Protein AF-A0AA88XBA5-F1 (afdb_monomer)

Radius of gyration: 15.46 Å; Cα contacts (8 Å, |Δi|>4): 285; chains: 1; bounding box: 49×32×37 Å

pLDDT: mean 73.64, std 15.59, range [38.94, 93.06]

Nearest PDB structures (foldseek):
  6w78-assembly1_A  TM=7.443E-01  e=1.279E-07  Daucus carota
  8ikw-assembly1_A  TM=7.277E-01  e=4.909E-05  Phaseolus vulgaris
  4j0m-assembly2_B  TM=6.505E-01  e=1.743E-03  Arabidopsis thaliana
  4z61-assembly1_A  TM=6.090E-01  e=1.502E-02  Daucus carota
  3rgx-assembly1_A  TM=5.801E-01  e=2.501E-02  Arabidopsis thaliana

Secondary structure (DSSP, 8-state):
---SEEE--SS--EEE-GGG-STT----EEE--SSEEE--GGG-S---TT--EEE-------S---TTSS------S-S----HHHHSS----SEE--SS--EEEPPPSTTGGGS-GGGGTT-TEEESTTPPTT-----------

Mean predicted aligned error: 9.46 Å

Sequence (145 aa):
MNFSTIDLSRNKLVGDISFIFGKNKSTKSTDYSRNMFEFDFSKVKEFPASLVSLDLNHNEHSGELDKEGMKKEKCDGCGLRGTEEEISRPLGEVLNMSYNRLYGKIPTGGNLQSFDVYSYLHNKCLHGAPLRRGLYVIPTSGWGE

Foldseek 3Di:
DADQEEEPEQDADEEEPLVQFDQPYQYAEYAPYNYQYDYEVVSHQDGHPNHQADHHAANADPDDDDPPPPPPPPQVQLAEEDDPVLVVPPCPPSAANENYQYADEHHDDDCPQVDDSRSRYHHRHYDDHPRDGPDYPDDPPDPDD

Solvent-accessible surface area (backbone atoms only — not comparable to full-atom values): 8401 Å² total; per-residue (Å²): 129,82,44,63,63,49,80,58,51,72,44,86,50,68,51,75,53,39,81,74,51,25,68,90,37,56,40,22,32,36,34,49,21,38,22,36,46,41,57,51,46,89,76,38,81,42,68,24,86,52,48,58,35,40,33,42,27,42,17,50,66,93,61,86,78,66,94,76,72,76,72,87,70,80,64,83,58,48,19,34,49,69,57,78,70,71,66,68,47,85,71,85,52,48,53,31,48,19,39,25,78,36,43,49,60,52,59,84,65,90,64,61,58,76,49,64,60,69,33,46,23,44,11,52,36,28,34,47,62,58,50,53,82,86,53,66,62,73,80,90,70,79,93,75,131

InterPro domains:
  IPR032675 Leucine-rich repeat domain superfamily [G3DSA:3.80.10.10] (1-134)
  IPR051848 Polygalacturonase-Inhibiting Protein [PTHR48059] (2-131)

Organism: NCBI:txid1293975

Structure (mmCIF, N/CA/C/O backbone):
data_AF-A0AA88XBA5-F1
#
_entry.id   AF-A0AA88XBA5-F1
#
loop_
_atom_site.group_PDB
_atom_site.id
_atom_site.type_symbol
_atom_site.label_atom_id
_atom_site.label_alt_id
_atom_site.label_comp_id
_atom_site.label_asym_id
_atom_site.label_entity_id
_atom_site.label_seq_id
_atom_site.pdbx_PDB_ins_code
_atom_site.Cartn_x
_atom_site.Cartn_y
_atom_site.Cartn_z
_atom_site.occupancy
_atom_site.B_iso_or_equiv
_atom_site.auth_seq_id
_atom_site.auth_comp_id
_atom_site.auth_asym_id
_atom_site.auth_atom_id
_atom_site.pdbx_PDB_model_num
ATOM 1 N N . MET A 1 1 ? -14.745 -9.122 11.246 1.00 46.34 1 MET A N 1
ATOM 2 C CA . MET A 1 1 ? -13.639 -10.100 11.304 1.00 46.34 1 MET A CA 1
ATOM 3 C C . MET A 1 1 ? -12.505 -9.463 12.090 1.00 46.34 1 MET A C 1
ATOM 5 O O . MET A 1 1 ? -12.210 -8.306 11.822 1.00 46.34 1 MET A O 1
ATOM 9 N N . ASN A 1 2 ? -11.968 -10.156 13.097 1.00 54.31 2 ASN A N 1
ATOM 10 C CA . ASN A 1 2 ? -10.935 -9.657 14.013 1.00 54.31 2 ASN A CA 1
ATOM 11 C C . ASN A 1 2 ? -9.774 -10.661 14.004 1.00 54.31 2 ASN A C 1
ATOM 13 O O . ASN A 1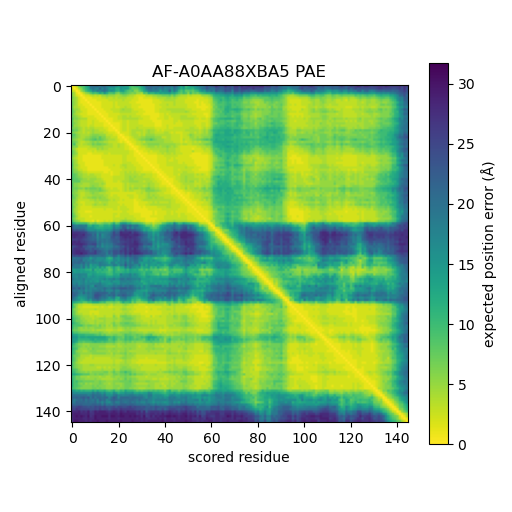 2 ? -9.772 -11.610 14.781 1.00 54.31 2 ASN A O 1
ATOM 17 N N . PHE A 1 3 ? -8.850 -10.498 13.060 1.00 60.00 3 PHE A N 1
ATOM 18 C CA . PHE A 1 3 ? -7.646 -11.318 12.946 1.00 60.00 3 PHE A CA 1
ATOM 19 C C . PHE A 1 3 ? -6.437 -10.418 13.192 1.00 60.00 3 PHE A C 1
ATOM 21 O O . PHE A 1 3 ? -6.378 -9.311 12.658 1.00 60.00 3 PHE A O 1
ATOM 28 N N . SER A 1 4 ? -5.474 -10.867 13.998 1.00 75.44 4 SER A N 1
ATOM 29 C CA . SER A 1 4 ? -4.218 -10.130 14.179 1.00 75.44 4 SER A CA 1
ATOM 30 C C . SER A 1 4 ? -3.381 -10.154 12.903 1.00 75.44 4 SER A C 1
ATOM 32 O O . SER A 1 4 ? -2.839 -9.122 12.518 1.00 75.44 4 SER A O 1
ATOM 34 N N . THR A 1 5 ? -3.346 -11.306 12.233 1.00 82.94 5 THR A N 1
ATOM 35 C CA . THR A 1 5 ? -2.620 -11.519 10.983 1.00 82.94 5 THR A CA 1
ATOM 36 C C . THR A 1 5 ? -3.500 -12.284 10.004 1.00 82.94 5 THR A C 1
ATOM 38 O O . THR A 1 5 ? -4.153 -13.248 10.403 1.00 82.94 5 THR A O 1
ATOM 41 N N . ILE A 1 6 ? -3.527 -11.857 8.745 1.00 87.94 6 ILE A N 1
ATOM 42 C CA . ILE A 1 6 ? -4.188 -12.558 7.640 1.00 87.94 6 ILE A CA 1
ATOM 43 C C . ILE A 1 6 ? -3.160 -12.726 6.525 1.00 87.94 6 ILE A C 1
ATOM 45 O O . ILE A 1 6 ? -2.547 -11.747 6.124 1.00 87.94 6 ILE A O 1
ATOM 49 N N . ASP A 1 7 ? -2.994 -13.939 6.016 1.00 91.06 7 ASP A N 1
ATOM 50 C CA . ASP A 1 7 ? -2.203 -14.204 4.815 1.00 91.06 7 ASP A CA 1
ATOM 51 C C . ASP A 1 7 ? -3.088 -14.967 3.830 1.00 91.06 7 ASP A C 1
ATOM 53 O O . ASP A 1 7 ? -3.543 -16.077 4.111 1.00 91.06 7 ASP A O 1
ATOM 57 N N . LEU A 1 8 ? -3.398 -14.316 2.713 1.00 93.06 8 LEU A N 1
ATOM 58 C CA . LEU A 1 8 ?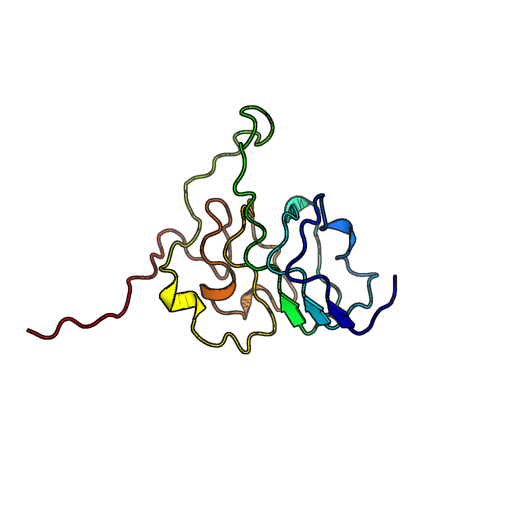 -4.099 -14.886 1.566 1.00 93.06 8 LEU A CA 1
ATOM 59 C C . LEU A 1 8 ? -3.245 -14.768 0.299 1.00 93.06 8 LEU A C 1
ATOM 61 O O . LEU A 1 8 ? -3.782 -14.863 -0.809 1.00 93.06 8 LEU A O 1
ATOM 65 N N . SER A 1 9 ? -1.942 -14.533 0.438 1.00 93.00 9 SER A N 1
ATOM 66 C CA . SER A 1 9 ? -1.043 -14.256 -0.676 1.00 93.00 9 SER A CA 1
ATOM 67 C C . SER A 1 9 ? -1.001 -15.395 -1.699 1.00 93.00 9 SER A C 1
ATOM 69 O O . SER A 1 9 ? -1.253 -16.558 -1.378 1.00 93.00 9 SER A O 1
ATOM 71 N N . ARG A 1 10 ? -0.665 -15.073 -2.956 1.00 92.38 10 ARG A N 1
ATOM 72 C CA . ARG A 1 10 ? -0.398 -16.062 -4.026 1.00 92.38 10 ARG A CA 1
ATOM 73 C C . ARG A 1 10 ? -1.580 -16.984 -4.329 1.00 92.38 10 ARG A C 1
ATOM 75 O O . ARG A 1 10 ? -1.402 -18.173 -4.597 1.00 92.38 10 ARG A O 1
ATOM 82 N N . ASN A 1 11 ? -2.783 -16.429 -4.321 1.00 92.81 11 ASN A N 1
ATOM 83 C CA . ASN A 1 11 ? -3.989 -17.135 -4.729 1.00 92.81 11 ASN A CA 1
ATOM 84 C C . ASN A 1 11 ? -4.563 -16.527 -6.021 1.00 92.81 11 ASN A C 1
ATOM 86 O O . ASN A 1 11 ? -3.938 -15.719 -6.702 1.00 92.81 11 ASN A O 1
ATOM 90 N N . LYS A 1 12 ? -5.757 -16.978 -6.409 1.00 91.44 12 LYS A N 1
ATOM 91 C CA . LYS A 1 12 ? -6.519 -16.456 -7.555 1.00 91.44 12 LYS A CA 1
ATOM 92 C C . LYS A 1 12 ? -7.799 -15.757 -7.094 1.00 91.44 12 LYS A C 1
ATOM 94 O O . LYS A 1 12 ? -8.827 -15.846 -7.761 1.00 91.44 12 LYS A O 1
ATOM 99 N N . LEU A 1 13 ? -7.769 -15.153 -5.906 1.00 91.00 13 LEU A N 1
ATOM 100 C CA . LEU A 1 13 ? -8.944 -14.516 -5.322 1.00 91.00 13 LEU A CA 1
ATOM 101 C C . LEU A 1 13 ? -9.261 -13.220 -6.072 1.00 91.00 13 LEU A C 1
ATOM 103 O O . LEU A 1 13 ? -8.356 -12.492 -6.472 1.00 91.00 13 LEU A O 1
ATOM 107 N N . VAL A 1 14 ? -10.553 -12.964 -6.265 1.00 89.44 14 VAL A N 1
ATOM 108 C CA . VAL A 1 14 ? -11.095 -11.811 -6.996 1.00 89.44 14 VAL A CA 1
ATOM 109 C C . VAL A 1 14 ? -12.066 -11.031 -6.116 1.00 89.44 14 VAL A C 1
ATOM 111 O O . VAL A 1 14 ? -12.548 -11.540 -5.101 1.00 89.44 14 VAL A O 1
ATOM 114 N N . GLY A 1 15 ? -12.405 -9.822 -6.557 1.00 86.50 15 GLY A N 1
ATOM 115 C CA . GLY A 1 15 ? -13.411 -8.969 -5.934 1.00 86.50 15 GLY A CA 1
ATOM 116 C C . GLY A 1 15 ? -12.814 -7.783 -5.185 1.00 86.50 15 GLY A C 1
ATOM 117 O O . GLY A 1 15 ? -11.607 -7.697 -4.963 1.00 86.50 15 GLY A O 1
ATOM 118 N N . ASP A 1 16 ? -13.692 -6.854 -4.817 1.00 85.00 16 ASP A N 1
ATOM 119 C CA . ASP A 1 16 ? -13.343 -5.639 -4.085 1.00 85.00 16 ASP A CA 1
ATOM 120 C C . ASP A 1 16 ? -13.009 -5.963 -2.626 1.00 85.00 16 ASP A C 1
ATOM 122 O O . ASP A 1 16 ? -13.850 -6.485 -1.890 1.00 85.00 16 ASP A O 1
ATOM 126 N N . ILE A 1 17 ? -11.796 -5.622 -2.191 1.00 86.25 17 ILE A N 1
ATOM 127 C CA . ILE A 1 17 ? -11.353 -5.810 -0.806 1.00 86.25 17 ILE A CA 1
ATOM 128 C C . ILE A 1 17 ? -11.415 -4.531 0.030 1.00 86.25 17 ILE A C 1
ATOM 130 O O . ILE A 1 17 ? -11.136 -4.583 1.224 1.00 86.25 17 ILE A O 1
ATOM 134 N N . SER A 1 18 ? -11.840 -3.387 -0.512 1.00 84.50 18 SER A N 1
ATOM 135 C CA . SER A 1 18 ? -11.891 -2.117 0.230 1.00 84.50 18 SER A CA 1
ATOM 136 C C . SER A 1 18 ? -12.711 -2.201 1.528 1.00 84.50 18 SER A C 1
ATOM 138 O O . SER A 1 18 ? -12.403 -1.514 2.502 1.00 84.50 18 SER A O 1
ATOM 140 N N . PHE A 1 19 ? -13.714 -3.088 1.593 1.00 83.38 19 PHE A N 1
ATOM 141 C CA . PHE A 1 19 ? -14.581 -3.282 2.767 1.00 83.38 19 PHE A CA 1
ATOM 142 C C . PHE A 1 19 ? -13.867 -3.842 4.011 1.00 83.38 19 PHE A C 1
ATOM 144 O O . PHE A 1 19 ? -14.428 -3.800 5.118 1.00 83.38 19 PHE A O 1
ATOM 151 N N . ILE A 1 20 ? -12.668 -4.416 3.856 1.00 79.06 20 ILE A N 1
ATOM 152 C CA . ILE A 1 20 ? -11.889 -4.949 4.982 1.00 79.06 20 ILE A CA 1
ATOM 153 C C . ILE A 1 20 ? -11.164 -3.840 5.747 1.00 79.06 20 ILE A C 1
ATOM 155 O O . ILE A 1 20 ? -10.781 -4.058 6.896 1.00 79.06 20 ILE A O 1
ATOM 159 N N . PHE A 1 21 ? -11.041 -2.655 5.146 1.00 79.12 21 PHE A N 1
ATOM 160 C CA . PHE A 1 21 ? -10.464 -1.462 5.753 1.00 79.12 21 PHE A CA 1
ATOM 161 C C . PHE A 1 21 ? -11.560 -0.560 6.334 1.00 79.12 21 PHE A C 1
ATOM 163 O O . PHE A 1 21 ? -12.752 -0.718 6.060 1.00 79.12 21 PHE A O 1
ATOM 170 N N . GLY A 1 22 ? -11.164 0.352 7.218 1.00 79.50 22 GLY A N 1
ATOM 171 C CA . GLY A 1 22 ? -12.072 1.260 7.913 1.00 79.50 22 GLY A CA 1
ATOM 172 C C . GLY A 1 22 ? -11.749 1.402 9.396 1.00 79.50 22 GLY A C 1
ATOM 173 O O . GLY A 1 22 ? -11.214 0.491 10.028 1.00 79.50 22 GLY A O 1
ATOM 174 N N . LYS A 1 23 ? -12.155 2.535 9.972 1.00 80.38 23 LYS A N 1
ATOM 175 C CA . LYS A 1 23 ? -11.897 2.911 11.371 1.00 80.38 23 LYS A CA 1
ATOM 176 C C . LYS A 1 23 ? -12.288 1.848 12.407 1.00 80.38 23 LYS A C 1
ATOM 178 O O . LYS A 1 23 ? -11.603 1.688 13.408 1.00 80.38 23 LYS A O 1
ATOM 183 N N . ASN A 1 24 ? -13.374 1.109 12.166 1.00 82.94 24 ASN A N 1
ATOM 184 C CA . ASN A 1 24 ? -13.919 0.127 13.116 1.00 82.94 24 ASN A CA 1
ATOM 185 C C . ASN A 1 24 ? -13.328 -1.286 12.957 1.00 82.94 24 ASN A C 1
ATOM 187 O O . ASN A 1 24 ? -13.872 -2.250 13.497 1.00 82.94 24 ASN A O 1
ATOM 191 N N . LYS A 1 25 ? -12.269 -1.444 12.163 1.00 83.69 25 LYS A N 1
ATOM 192 C CA . LYS A 1 25 ? -11.583 -2.727 11.979 1.00 83.69 25 LYS A CA 1
ATOM 193 C C . LYS A 1 25 ? -10.397 -2.806 12.942 1.00 83.69 25 LYS A C 1
ATOM 195 O O . LYS A 1 25 ? -9.908 -1.787 13.415 1.00 83.69 25 LYS A O 1
ATOM 200 N N . SER A 1 26 ? -9.943 -4.020 13.235 1.00 80.81 26 SER A N 1
ATOM 201 C CA . SER A 1 26 ? -8.890 -4.290 14.229 1.00 80.81 26 SER A CA 1
ATOM 202 C C . SER A 1 26 ? -7.704 -5.077 13.667 1.00 80.81 26 SER A C 1
ATOM 204 O O . SER A 1 26 ? -6.857 -5.558 14.421 1.00 80.81 26 SER A O 1
ATOM 206 N N . THR A 1 27 ? -7.650 -5.240 12.347 1.00 79.44 27 THR A N 1
ATOM 207 C CA . THR A 1 27 ? -6.591 -5.992 11.678 1.00 79.44 27 THR A CA 1
ATOM 208 C C . THR A 1 27 ? -5.237 -5.317 11.882 1.00 79.44 27 THR A C 1
ATOM 210 O O . THR A 1 27 ? -5.164 -4.085 11.862 1.00 79.44 27 THR A O 1
ATOM 213 N N . LYS A 1 28 ? -4.177 -6.109 12.102 1.00 84.31 28 LYS A N 1
ATOM 214 C CA . LYS A 1 28 ? -2.820 -5.583 12.321 1.00 84.31 28 LYS A CA 1
ATOM 215 C C . LYS A 1 28 ? -1.869 -5.868 11.173 1.00 84.31 28 LYS A C 1
ATOM 217 O O . LYS A 1 28 ? -1.161 -4.962 10.775 1.00 84.31 28 LYS A O 1
ATOM 222 N N . SER A 1 29 ? -1.818 -7.096 10.676 1.00 86.69 29 SER A N 1
ATOM 223 C CA . SER A 1 29 ? -0.921 -7.476 9.585 1.00 86.69 29 SER A CA 1
ATOM 224 C C . SER A 1 29 ? -1.700 -8.223 8.518 1.00 86.69 29 SER A C 1
ATOM 226 O O . SER A 1 29 ? -2.431 -9.157 8.846 1.00 86.69 29 SER A O 1
ATOM 228 N N . THR A 1 30 ? -1.589 -7.822 7.260 1.00 88.31 30 THR A N 1
ATOM 229 C CA . THR A 1 30 ? -2.281 -8.516 6.175 1.00 88.31 30 THR A CA 1
ATOM 230 C C . THR A 1 30 ? -1.431 -8.636 4.934 1.00 88.31 30 THR A C 1
ATOM 232 O O . THR A 1 30 ? -0.945 -7.622 4.443 1.00 88.31 30 THR A O 1
ATOM 235 N N . ASP A 1 31 ? -1.357 -9.842 4.389 1.00 91.00 31 ASP A N 1
ATOM 236 C CA . ASP A 1 31 ? -0.783 -10.112 3.080 1.00 91.00 31 ASP A CA 1
ATOM 237 C C . ASP A 1 31 ? -1.887 -10.598 2.129 1.00 91.00 31 ASP A C 1
ATOM 239 O O . ASP A 1 31 ? -2.449 -11.684 2.285 1.00 91.00 31 ASP A O 1
ATOM 243 N N . TYR A 1 32 ? -2.232 -9.753 1.161 1.00 92.19 32 TYR A N 1
ATOM 244 C CA . TYR A 1 32 ? -3.136 -10.057 0.052 1.00 92.19 32 TYR A CA 1
ATOM 245 C C . TYR A 1 32 ? -2.398 -10.015 -1.290 1.00 92.19 32 TYR A C 1
ATOM 247 O O . TYR A 1 32 ? -3.029 -9.893 -2.343 1.00 92.19 32 TYR A O 1
ATOM 255 N N . SER A 1 33 ? -1.068 -10.080 -1.270 1.00 91.62 33 SER A N 1
ATOM 256 C CA . SER A 1 33 ? -0.246 -9.966 -2.466 1.00 91.62 33 SER A CA 1
ATOM 257 C C . SER A 1 33 ? -0.522 -11.083 -3.472 1.00 91.62 33 SER A C 1
ATOM 259 O O . SER A 1 33 ? -0.971 -12.180 -3.122 1.00 91.62 33 SER A O 1
ATOM 261 N N . ARG A 1 34 ? -0.219 -10.834 -4.749 1.00 90.69 34 ARG A N 1
ATOM 262 C CA . ARG A 1 34 ? -0.239 -11.853 -5.814 1.00 90.69 34 ARG A CA 1
ATOM 263 C C . ARG A 1 34 ? -1.591 -12.565 -5.920 1.00 90.69 34 ARG A C 1
ATOM 265 O O . ARG A 1 34 ? -1.650 -13.793 -5.934 1.00 90.69 34 ARG A O 1
ATOM 272 N N . ASN A 1 35 ? -2.660 -11.780 -5.954 1.00 91.06 35 ASN A N 1
ATOM 273 C CA . ASN A 1 35 ? -4.035 -12.214 -6.193 1.00 91.06 35 ASN A CA 1
ATOM 274 C C . ASN A 1 35 ? -4.605 -11.452 -7.405 1.00 91.06 35 ASN A C 1
ATOM 276 O O . ASN A 1 35 ? -3.859 -11.017 -8.279 1.00 91.06 35 ASN A O 1
ATOM 280 N N . MET A 1 36 ? -5.927 -11.334 -7.507 1.00 89.19 36 MET A N 1
ATOM 281 C CA . MET A 1 36 ? -6.630 -10.549 -8.525 1.00 89.19 36 MET A CA 1
ATOM 282 C C . MET A 1 36 ? -7.662 -9.619 -7.868 1.00 89.19 36 MET A C 1
ATOM 284 O O . MET A 1 36 ? -8.758 -9.416 -8.396 1.00 89.19 36 MET A O 1
ATOM 288 N N . PHE A 1 37 ? -7.347 -9.113 -6.674 1.00 88.12 37 PHE A N 1
ATOM 289 C CA . PHE A 1 37 ? -8.241 -8.232 -5.936 1.00 88.12 37 PHE A CA 1
ATOM 290 C C . PHE A 1 37 ? -8.352 -6.848 -6.572 1.00 88.12 37 PHE A C 1
ATOM 292 O O . PHE A 1 37 ? -7.383 -6.275 -7.069 1.00 88.12 37 PHE A O 1
ATOM 299 N N . GLU A 1 38 ? -9.546 -6.278 -6.478 1.00 83.56 38 GLU A N 1
ATOM 300 C CA . GLU A 1 38 ? -9.787 -4.876 -6.785 1.00 83.56 38 GLU A CA 1
ATOM 301 C C . GLU A 1 38 ? -9.736 -4.053 -5.500 1.00 83.56 38 GLU A C 1
ATOM 303 O O . GLU A 1 38 ? -10.129 -4.511 -4.424 1.00 83.56 38 GLU A O 1
ATOM 308 N N . PHE A 1 39 ? -9.268 -2.812 -5.610 1.00 80.06 39 PHE A N 1
ATOM 309 C CA . PHE A 1 39 ? -9.232 -1.899 -4.479 1.00 80.06 39 PHE A CA 1
ATOM 310 C C . PHE A 1 39 ? -9.525 -0.474 -4.943 1.00 80.06 39 PHE A C 1
ATOM 312 O O . PHE A 1 39 ? -8.841 0.083 -5.804 1.00 80.06 39 PHE A O 1
ATOM 319 N N . ASP A 1 40 ? -10.528 0.130 -4.315 1.00 76.88 40 ASP A N 1
ATOM 320 C CA . ASP A 1 40 ? -11.001 1.477 -4.604 1.00 76.88 40 ASP A CA 1
ATOM 321 C C . ASP A 1 40 ? -10.780 2.397 -3.391 1.00 76.88 40 ASP A C 1
ATOM 323 O O . ASP A 1 40 ? -11.480 2.318 -2.374 1.00 76.88 40 ASP A O 1
ATOM 327 N N . PHE A 1 41 ? -9.812 3.315 -3.499 1.00 75.62 41 PHE A N 1
ATOM 328 C CA . PHE A 1 41 ? -9.525 4.292 -2.442 1.00 75.62 41 PHE A CA 1
ATOM 329 C C . PHE A 1 41 ? -10.699 5.221 -2.143 1.00 75.62 41 PHE A C 1
ATOM 33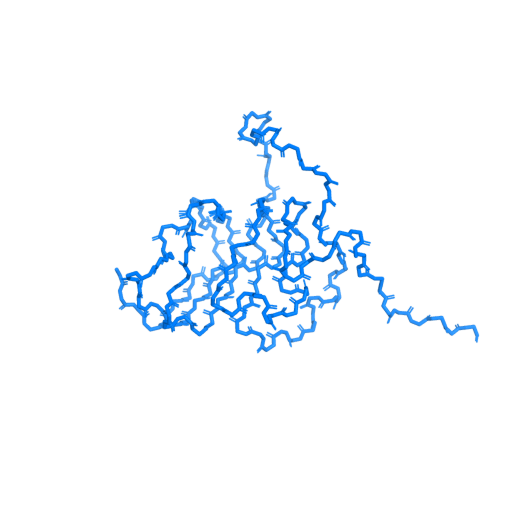1 O O . PHE A 1 41 ? -10.810 5.699 -1.016 1.00 75.62 41 PHE A O 1
ATOM 338 N N . SER A 1 42 ? -11.601 5.462 -3.100 1.00 75.50 42 SER A N 1
ATOM 339 C CA . SER A 1 42 ? -12.761 6.330 -2.867 1.00 75.50 42 SER A CA 1
ATOM 340 C C . SER A 1 42 ? -13.716 5.755 -1.813 1.00 75.50 42 SER A C 1
ATOM 342 O O . SER A 1 42 ? -14.416 6.505 -1.127 1.00 75.50 42 SER A O 1
ATOM 344 N N . LYS A 1 43 ? -13.697 4.428 -1.622 1.00 78.44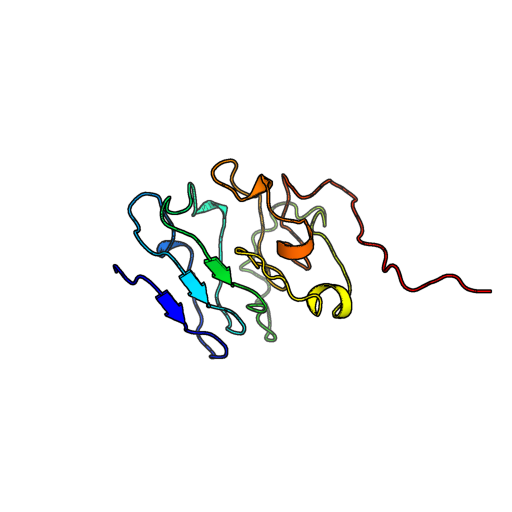 43 LYS A N 1
ATOM 345 C CA . LYS A 1 43 ? -14.488 3.716 -0.611 1.00 78.44 43 LYS A CA 1
ATOM 346 C C . LYS A 1 43 ? -13.806 3.668 0.759 1.00 78.44 43 LYS A C 1
ATOM 348 O O . LYS A 1 43 ? -14.476 3.409 1.760 1.00 78.44 43 LYS A O 1
ATOM 353 N N . VAL A 1 44 ? -12.501 3.941 0.834 1.00 78.81 44 VAL A N 1
ATOM 354 C CA . VAL A 1 44 ? -11.708 3.865 2.069 1.00 78.81 44 VAL A CA 1
ATOM 355 C C . VAL A 1 44 ? -11.412 5.270 2.586 1.00 78.81 44 VAL A C 1
ATOM 357 O O . VAL A 1 44 ? -10.475 5.936 2.159 1.00 78.81 44 VAL A O 1
ATOM 360 N N . LYS A 1 45 ? -12.215 5.724 3.553 1.00 77.56 45 LYS A N 1
ATOM 361 C CA . LYS A 1 45 ? -12.022 7.042 4.185 1.00 77.56 45 LYS A CA 1
ATOM 362 C C . LYS A 1 45 ? -10.827 7.080 5.138 1.00 77.56 45 LYS A C 1
ATOM 364 O O . LYS A 1 45 ? -10.188 8.116 5.269 1.00 77.56 45 LYS A O 1
ATOM 369 N N . GLU A 1 46 ? -10.571 5.973 5.830 1.00 78.88 46 GLU A N 1
ATOM 370 C CA . GLU A 1 46 ? -9.551 5.870 6.873 1.00 78.88 46 GLU A CA 1
ATOM 371 C C . GLU A 1 46 ? -9.117 4.408 7.031 1.00 78.88 46 GLU A C 1
ATOM 373 O O . GLU A 1 46 ? -9.947 3.496 6.939 1.00 78.88 46 GLU A O 1
ATOM 378 N N . PHE A 1 47 ? -7.830 4.185 7.294 1.00 80.69 47 PHE A N 1
ATOM 379 C CA . PHE A 1 47 ? -7.300 2.865 7.628 1.00 80.69 47 PHE A CA 1
ATOM 380 C C . PHE A 1 47 ? -7.474 2.553 9.125 1.00 80.69 47 PHE A C 1
ATOM 382 O O . PHE A 1 47 ? -7.591 3.467 9.941 1.00 80.69 47 PHE A O 1
ATOM 389 N N . PRO A 1 48 ? -7.508 1.268 9.516 1.00 80.00 48 PRO A N 1
ATOM 390 C CA . PRO A 1 48 ? -7.623 0.888 10.920 1.00 80.00 48 PRO A CA 1
A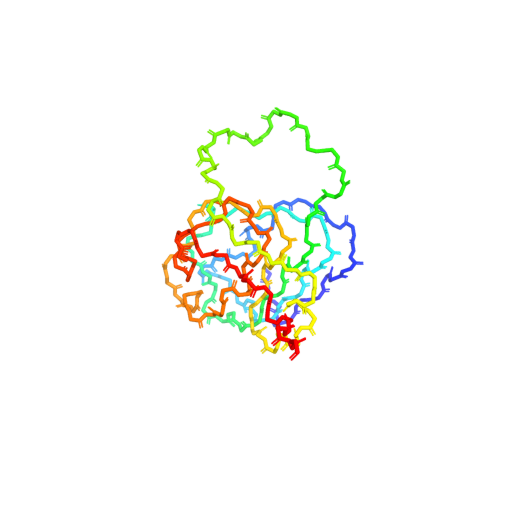TOM 391 C C . PRO A 1 48 ? -6.410 1.386 11.715 1.00 80.00 48 PRO A C 1
ATOM 393 O O . PRO A 1 48 ? -5.278 1.155 11.302 1.00 80.00 48 PRO A O 1
ATOM 396 N N . ALA A 1 49 ? -6.617 2.002 12.882 1.00 79.62 49 ALA A N 1
ATOM 397 C CA . ALA A 1 49 ? -5.511 2.500 13.715 1.00 79.62 49 ALA A CA 1
ATOM 398 C C . ALA A 1 49 ? -4.574 1.383 14.218 1.00 79.62 49 ALA A C 1
ATOM 400 O O . ALA A 1 49 ? -3.430 1.636 14.581 1.00 79.62 49 ALA A O 1
ATOM 401 N N . SER A 1 50 ? -5.065 0.143 14.251 1.00 79.12 50 SER A N 1
ATOM 402 C CA . SER A 1 50 ? -4.289 -1.045 14.604 1.00 79.12 50 SER A CA 1
ATOM 403 C C . SER A 1 50 ? -3.433 -1.587 13.462 1.00 79.12 50 SER A C 1
ATOM 405 O O . SER A 1 50 ? -2.650 -2.503 13.713 1.00 79.12 50 SER A O 1
ATOM 407 N N . LEU A 1 51 ? -3.629 -1.103 12.228 1.00 80.25 51 LEU A N 1
ATOM 408 C CA . LEU A 1 51 ? -2.946 -1.622 11.054 1.00 80.25 51 LEU A CA 1
ATOM 409 C C . LEU A 1 51 ? -1.464 -1.282 11.163 1.00 80.25 51 LEU A C 1
ATOM 411 O O . LEU A 1 51 ? -1.053 -0.126 11.091 1.00 80.25 51 LEU A O 1
ATOM 415 N N . VAL A 1 52 ? -0.690 -2.334 11.381 1.00 82.56 52 VAL A N 1
ATOM 416 C CA . VAL A 1 52 ? 0.749 -2.344 11.238 1.00 82.56 52 VAL A CA 1
ATOM 417 C C . VAL A 1 52 ? 0.988 -2.641 9.769 1.00 82.56 52 VAL A C 1
ATOM 419 O O . VAL A 1 52 ? 1.009 -1.700 8.999 1.00 82.56 52 VAL A O 1
ATOM 422 N N . SER A 1 53 ? 1.063 -3.901 9.345 1.00 86.00 53 SER A N 1
ATOM 423 C CA . SER A 1 53 ? 1.498 -4.256 7.994 1.00 86.00 53 SER A CA 1
ATOM 424 C C . SER A 1 53 ? 0.353 -4.479 6.992 1.00 86.00 53 SER A C 1
ATOM 426 O O . SER A 1 53 ? -0.669 -5.076 7.334 1.00 86.00 53 SER A O 1
ATOM 428 N N . LEU A 1 54 ? 0.534 -4.031 5.748 1.00 87.50 54 LEU A N 1
ATOM 429 C CA . LEU A 1 54 ? -0.352 -4.280 4.613 1.00 87.50 54 LEU A CA 1
ATOM 430 C C . LEU A 1 54 ? 0.458 -4.518 3.332 1.00 87.50 54 LEU A C 1
ATOM 432 O O . LEU A 1 54 ? 1.053 -3.582 2.801 1.00 87.50 54 LEU A O 1
ATOM 436 N N . ASP A 1 55 ? 0.404 -5.735 2.797 1.00 89.81 55 ASP A N 1
ATOM 437 C CA . ASP A 1 55 ? 0.888 -6.059 1.455 1.00 89.81 55 ASP A CA 1
ATOM 438 C C . ASP A 1 55 ? -0.299 -6.331 0.515 1.00 89.81 55 ASP A C 1
ATOM 440 O O . ASP A 1 55 ? -1.124 -7.215 0.747 1.00 89.81 55 ASP A O 1
ATOM 444 N N . LEU A 1 56 ? -0.409 -5.522 -0.533 1.00 90.06 56 LEU A N 1
ATOM 445 C CA . LEU A 1 56 ? -1.374 -5.609 -1.627 1.00 90.06 56 LEU A CA 1
ATOM 446 C C . LEU A 1 56 ? -0.677 -5.792 -2.976 1.00 90.06 56 LEU A C 1
ATOM 448 O O . LEU A 1 56 ? -1.334 -5.640 -4.006 1.00 90.06 56 LEU A O 1
ATOM 452 N N . ASN A 1 57 ? 0.633 -6.042 -3.022 1.00 89.56 57 ASN A N 1
ATOM 453 C CA . ASN A 1 57 ? 1.358 -5.983 -4.285 1.00 89.56 57 ASN A CA 1
ATOM 454 C C . ASN A 1 57 ? 0.865 -7.019 -5.307 1.00 89.56 57 ASN A C 1
ATOM 456 O O . ASN A 1 57 ? 0.336 -8.072 -4.947 1.00 89.56 57 ASN A O 1
ATOM 460 N N . HIS A 1 58 ? 1.041 -6.726 -6.595 1.00 89.25 58 HIS A N 1
ATOM 461 C CA . HIS A 1 58 ? 0.719 -7.654 -7.683 1.00 89.25 58 HIS A CA 1
ATOM 462 C C . HIS A 1 58 ? -0.722 -8.209 -7.632 1.00 89.25 58 HIS A C 1
ATOM 464 O O . HIS A 1 58 ? -0.918 -9.414 -7.779 1.00 89.25 58 HIS A O 1
ATOM 470 N N . ASN A 1 59 ? -1.736 -7.355 -7.451 1.00 87.62 59 ASN A N 1
ATOM 471 C CA . ASN A 1 59 ? -3.134 -7.720 -7.732 1.00 87.62 59 ASN A CA 1
ATOM 472 C C . ASN A 1 59 ? -3.597 -7.287 -9.133 1.00 87.62 59 ASN A C 1
ATOM 474 O O . ASN A 1 59 ? -4.791 -7.255 -9.434 1.00 87.62 59 ASN A O 1
ATOM 478 N N . GLU A 1 60 ? -2.664 -6.954 -10.028 1.00 75.69 60 GLU A N 1
ATOM 479 C CA . GLU A 1 60 ? -2.995 -6.644 -11.413 1.00 75.69 60 GLU A CA 1
ATOM 480 C C . GLU A 1 60 ? -3.579 -7.865 -12.154 1.00 75.69 60 GLU A C 1
ATOM 482 O O . GLU A 1 60 ? -2.915 -8.880 -12.358 1.00 75.69 60 GLU A O 1
ATOM 487 N N . HIS A 1 61 ? -4.827 -7.737 -12.618 1.00 64.44 61 HIS A N 1
ATOM 488 C CA . HIS A 1 61 ? -5.482 -8.729 -13.471 1.00 64.44 61 HIS A CA 1
ATOM 489 C 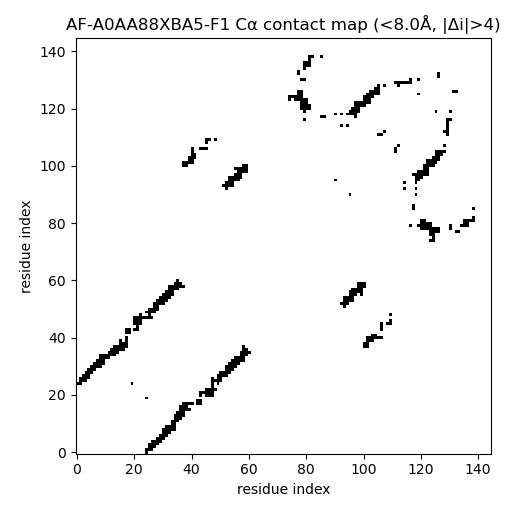C . HIS A 1 61 ? -4.745 -8.821 -14.823 1.00 64.44 61 HIS A C 1
ATOM 491 O O . HIS A 1 61 ? -4.784 -7.883 -15.627 1.00 64.44 61 HIS A O 1
ATOM 497 N N . SER A 1 62 ? -4.083 -9.947 -15.097 1.00 44.41 62 SER A N 1
ATOM 498 C CA . SER A 1 62 ? -3.419 -10.224 -16.383 1.00 44.41 62 SER A CA 1
ATOM 499 C C . SER A 1 62 ? -4.386 -10.645 -17.506 1.00 44.41 62 SER A C 1
ATOM 501 O O . SER A 1 62 ? -3.947 -10.979 -18.603 1.00 44.41 62 SER A O 1
ATOM 503 N N . GLY A 1 63 ? -5.698 -10.591 -17.260 1.00 39.78 63 GLY A N 1
ATOM 504 C CA . GLY A 1 63 ? -6.765 -10.843 -18.233 1.00 39.78 63 GLY A CA 1
ATOM 505 C C . GLY A 1 63 ? -7.554 -9.575 -18.570 1.00 39.78 63 GLY A C 1
ATOM 506 O O . GLY A 1 63 ? -7.559 -8.618 -17.798 1.00 39.78 63 GLY A O 1
ATOM 507 N N . GLU A 1 64 ? -8.170 -9.571 -19.748 1.00 40.00 64 GLU A N 1
ATOM 508 C CA . GLU A 1 64 ? -8.951 -8.497 -20.372 1.00 40.00 64 GLU A CA 1
ATOM 509 C C . GLU A 1 64 ? -9.677 -7.563 -19.389 1.00 40.00 64 GLU A C 1
ATOM 511 O O . GLU A 1 64 ? -10.619 -7.950 -18.706 1.00 40.00 64 GLU A O 1
ATOM 516 N N . LEU A 1 65 ? -9.272 -6.288 -19.362 1.00 47.06 65 LEU A N 1
ATOM 517 C CA . LEU A 1 65 ? -10.164 -5.241 -18.874 1.00 47.06 65 LEU A CA 1
ATOM 518 C C . LEU A 1 65 ? -11.221 -5.003 -19.939 1.00 47.06 65 LEU A C 1
ATOM 520 O O . LEU A 1 65 ? -10.963 -4.353 -20.958 1.00 47.06 65 LEU A O 1
ATOM 524 N N . ASP A 1 66 ? -12.407 -5.522 -19.658 1.00 41.28 66 ASP A N 1
ATOM 525 C CA . ASP A 1 66 ? -13.645 -5.133 -20.301 1.00 41.28 66 ASP A CA 1
ATOM 526 C C . ASP A 1 66 ? -13.721 -3.608 -20.429 1.00 41.28 66 ASP A C 1
ATOM 528 O O . ASP A 1 66 ? -13.544 -2.832 -19.483 1.00 41.28 66 ASP A O 1
ATOM 532 N N . LYS A 1 67 ? -13.970 -3.188 -21.665 1.00 44.94 67 LYS A N 1
ATOM 533 C CA . LYS A 1 67 ? -13.857 -1.827 -22.195 1.00 44.94 67 LYS A CA 1
ATOM 534 C C . LYS A 1 67 ? -14.868 -0.825 -21.617 1.00 44.94 67 LYS A C 1
ATOM 536 O O . LYS A 1 67 ? -14.974 0.283 -22.137 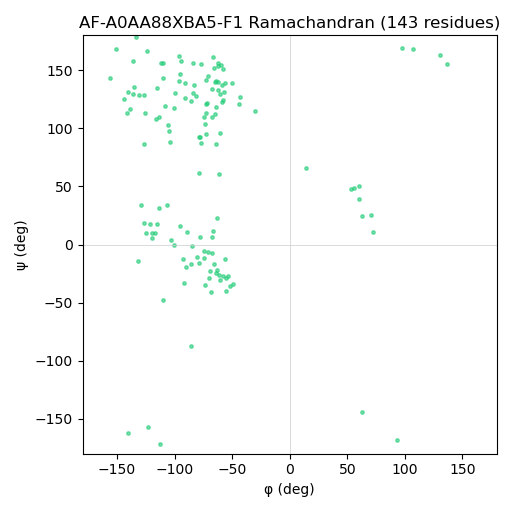1.00 44.94 67 LYS A O 1
ATOM 541 N N . GLU A 1 68 ? -15.594 -1.162 -20.554 1.00 42.75 68 GLU A N 1
ATOM 542 C CA . GLU A 1 68 ? -16.777 -0.406 -20.118 1.00 42.75 68 GLU A CA 1
ATOM 543 C C . GLU A 1 68 ? -16.819 -0.060 -18.618 1.00 42.75 68 GLU A C 1
ATOM 545 O O . GLU A 1 68 ? -17.574 0.831 -18.230 1.00 42.75 68 GLU A O 1
ATOM 550 N N . GLY A 1 69 ? -15.981 -0.675 -17.770 1.00 45.19 69 GLY A N 1
ATOM 551 C CA . GLY A 1 69 ? -16.072 -0.523 -16.306 1.00 45.19 69 GLY A CA 1
ATOM 552 C C . GLY A 1 69 ? -15.232 0.600 -15.685 1.00 45.19 69 GLY A C 1
ATOM 553 O O . GLY A 1 69 ? -15.662 1.231 -14.718 1.00 45.19 69 GLY A O 1
ATOM 554 N N . MET A 1 70 ? -14.055 0.912 -16.244 1.00 47.25 70 MET A N 1
ATOM 555 C CA . MET A 1 70 ? -13.291 2.085 -15.808 1.00 47.25 70 MET A CA 1
ATOM 556 C C . MET A 1 70 ? -13.945 3.324 -16.410 1.00 47.25 70 MET A C 1
ATOM 558 O O . MET A 1 70 ? -13.581 3.776 -17.499 1.00 47.25 70 MET A O 1
ATOM 562 N N . LYS A 1 71 ? -14.935 3.881 -15.701 1.00 46.22 71 LYS A N 1
ATOM 563 C CA . LYS A 1 71 ? -15.401 5.246 -15.958 1.00 46.22 71 LYS A CA 1
ATOM 564 C C . LYS A 1 71 ? -14.155 6.108 -16.132 1.00 46.22 71 LYS A C 1
ATOM 566 O O . LYS A 1 71 ? -13.299 6.131 -15.252 1.00 46.22 71 LYS A O 1
ATOM 571 N N . LYS A 1 72 ? -14.039 6.740 -17.305 1.00 44.66 72 LYS A N 1
ATOM 572 C CA . LYS A 1 72 ? -12.965 7.657 -17.716 1.00 44.66 72 LYS A CA 1
ATOM 573 C C . LYS A 1 72 ? -12.916 8.888 -16.802 1.00 44.66 72 LYS A C 1
ATOM 575 O O . LYS A 1 72 ? -13.078 10.017 -17.258 1.00 44.66 72 LYS A O 1
ATOM 580 N N . GLU A 1 73 ? -12.694 8.711 -15.511 1.00 52.12 73 GLU A N 1
ATOM 581 C CA . GLU A 1 73 ? -12.232 9.790 -14.663 1.00 52.12 73 GLU A CA 1
ATOM 582 C C . GLU A 1 73 ? -10.778 10.027 -15.033 1.00 52.12 73 GLU A C 1
ATOM 584 O O . GLU A 1 73 ? -9.889 9.282 -14.639 1.00 52.12 73 GLU A O 1
ATOM 589 N N . LYS A 1 74 ? -10.591 11.003 -15.927 1.00 58.59 74 LYS A N 1
ATOM 590 C CA . LYS A 1 74 ? -9.393 11.815 -16.159 1.00 58.59 74 LYS A CA 1
ATOM 591 C C . LYS A 1 74 ? -8.109 11.270 -15.506 1.00 58.59 74 LYS A C 1
ATOM 593 O O . LYS A 1 74 ? -7.538 11.871 -14.599 1.00 58.59 74 LYS A O 1
ATOM 598 N N . CYS A 1 75 ? -7.654 10.109 -15.973 1.00 60.16 75 CYS A N 1
ATOM 599 C CA . CYS A 1 75 ? -6.378 9.555 -15.565 1.00 60.16 75 CYS A CA 1
ATOM 600 C C . CYS A 1 75 ? -5.303 10.302 -16.348 1.00 60.16 75 CYS A C 1
ATOM 602 O O . CYS A 1 75 ? -4.959 9.921 -17.463 1.00 60.16 75 CYS A O 1
ATOM 604 N N . ASP A 1 76 ? -4.780 11.376 -15.760 1.00 61.94 76 ASP A N 1
ATOM 605 C CA . ASP A 1 76 ? -3.710 12.193 -16.347 1.00 61.94 76 ASP A CA 1
ATOM 606 C C . ASP A 1 76 ? -2.358 11.434 -16.431 1.00 61.94 76 ASP A C 1
ATOM 608 O O . ASP A 1 76 ? -1.332 12.026 -16.751 1.00 61.94 76 ASP A O 1
ATOM 612 N N . GLY A 1 77 ? -2.320 10.130 -16.115 1.00 61.66 77 GLY A N 1
ATOM 613 C CA . GLY A 1 77 ? -1.092 9.330 -16.088 1.00 61.66 77 GLY A CA 1
ATOM 614 C C . GLY A 1 77 ? -0.150 9.685 -14.934 1.00 61.66 77 GLY A C 1
ATOM 615 O O . GLY A 1 77 ? 1.049 9.467 -15.047 1.00 61.66 77 GLY A O 1
ATOM 616 N N . CYS A 1 78 ? -0.682 10.238 -13.839 1.00 62.91 78 CYS A N 1
ATOM 617 C CA . CYS A 1 78 ? 0.084 10.712 -12.678 1.00 62.91 78 CYS A CA 1
ATOM 618 C C . CYS A 1 78 ? 0.709 9.604 -11.813 1.00 62.91 78 CYS A C 1
ATOM 620 O O . CYS A 1 78 ? 1.429 9.928 -10.869 1.00 62.91 78 CYS A O 1
ATOM 622 N N . GLY A 1 79 ? 0.405 8.335 -12.090 1.00 66.38 79 GLY A N 1
ATOM 623 C CA . GLY A 1 79 ? 0.966 7.204 -11.368 1.00 66.38 79 GLY A CA 1
ATOM 624 C C . GLY A 1 79 ? 2.470 7.072 -11.564 1.00 66.38 79 GLY A C 1
ATOM 625 O O . GLY A 1 79 ? 2.967 7.216 -12.683 1.00 66.38 79 GLY A O 1
ATOM 626 N N . LEU A 1 80 ? 3.187 6.740 -10.491 1.00 71.88 80 LEU A N 1
ATOM 627 C CA . LEU A 1 80 ? 4.613 6.445 -10.581 1.00 71.88 80 LEU A CA 1
ATOM 628 C C . LEU A 1 80 ? 4.833 5.152 -11.360 1.00 71.88 80 LEU A C 1
ATOM 630 O O . LEU A 1 80 ? 4.170 4.141 -11.120 1.00 71.88 80 LEU A O 1
ATOM 634 N N . ARG A 1 81 ? 5.784 5.193 -12.286 1.00 71.31 81 ARG A N 1
ATOM 635 C CA . ARG A 1 81 ? 6.315 4.020 -12.980 1.00 71.31 81 ARG A CA 1
ATOM 636 C C . ARG A 1 81 ? 7.740 3.803 -12.498 1.00 71.31 81 ARG A C 1
ATOM 638 O O . ARG A 1 81 ? 8.449 4.788 -12.302 1.00 71.31 81 ARG A O 1
ATOM 645 N N . GLY A 1 82 ? 8.129 2.548 -12.352 1.00 66.25 82 GLY A N 1
ATOM 646 C CA . GLY A 1 82 ? 9.505 2.158 -12.083 1.00 66.25 82 GLY A CA 1
ATOM 647 C C . GLY A 1 82 ? 9.864 0.902 -12.862 1.00 66.25 82 GLY A C 1
ATOM 648 O O . GLY A 1 82 ? 9.201 0.568 -13.850 1.00 66.25 82 GLY A O 1
ATOM 649 N N . THR A 1 83 ? 10.934 0.232 -12.459 1.00 63.38 83 THR A N 1
ATOM 650 C CA . THR A 1 83 ? 11.342 -1.062 -13.024 1.00 63.38 83 THR A CA 1
ATOM 651 C C . THR A 1 83 ? 11.137 -2.172 -11.997 1.00 63.38 83 THR A C 1
ATOM 653 O O . THR A 1 83 ? 11.174 -1.908 -10.801 1.00 63.38 83 THR A O 1
ATOM 656 N N . GLU A 1 84 ? 10.985 -3.425 -12.448 1.00 58.53 84 GLU A N 1
ATOM 657 C CA . GLU A 1 84 ? 10.861 -4.614 -11.573 1.00 58.53 84 GLU A CA 1
ATOM 658 C C . GLU A 1 84 ? 1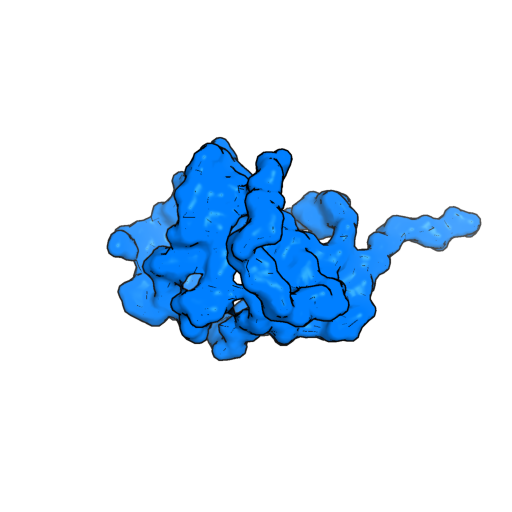2.011 -4.749 -10.546 1.00 58.53 84 GLU A C 1
ATOM 660 O O . GLU A 1 84 ? 11.842 -5.315 -9.462 1.00 58.53 84 GLU A O 1
ATOM 665 N N . GLU A 1 85 ? 13.192 -4.205 -10.856 1.00 59.66 85 GLU A N 1
ATOM 666 C CA . GLU A 1 85 ? 14.356 -4.215 -9.960 1.00 59.66 85 GLU A CA 1
ATOM 667 C C . GLU A 1 85 ? 14.178 -3.299 -8.740 1.00 59.66 85 GLU A C 1
ATOM 669 O O . GLU A 1 85 ? 14.687 -3.609 -7.662 1.00 59.66 85 GLU A O 1
ATOM 674 N N . GLU A 1 86 ? 13.398 -2.221 -8.851 1.00 60.06 86 GLU A N 1
ATOM 675 C CA . GLU A 1 86 ? 13.131 -1.298 -7.737 1.00 60.06 86 GLU A CA 1
ATOM 676 C C . GLU A 1 86 ? 12.253 -1.939 -6.644 1.00 60.06 86 GLU A C 1
ATOM 678 O O . GLU A 1 86 ? 12.342 -1.559 -5.477 1.00 60.06 86 GLU A O 1
ATOM 683 N N . ILE A 1 87 ? 11.481 -2.975 -6.996 1.00 52.78 87 ILE A N 1
ATOM 684 C CA . ILE A 1 87 ? 10.590 -3.753 -6.102 1.00 52.78 87 ILE A CA 1
ATOM 685 C C . ILE A 1 87 ? 11.299 -4.944 -5.483 1.00 52.78 87 ILE A C 1
ATOM 687 O O . ILE A 1 87 ? 10.863 -5.466 -4.461 1.00 52.78 87 ILE A O 1
ATOM 691 N N . SER A 1 88 ? 12.418 -5.363 -6.078 1.00 47.66 88 SER A N 1
ATOM 692 C CA . SER A 1 88 ? 13.288 -6.384 -5.494 1.00 47.66 88 SER A CA 1
ATOM 693 C C . SER A 1 88 ? 14.108 -5.840 -4.322 1.00 47.66 88 SER A C 1
ATOM 695 O O . SER A 1 88 ? 14.769 -6.613 -3.624 1.00 47.66 88 SER A O 1
ATOM 697 N N . ARG A 1 89 ? 14.044 -4.527 -4.044 1.00 54.19 89 ARG A N 1
ATOM 698 C CA . ARG A 1 89 ? 14.469 -4.017 -2.740 1.00 54.19 89 ARG A CA 1
ATOM 699 C C . ARG A 1 89 ? 13.574 -4.675 -1.694 1.00 54.19 89 ARG A C 1
ATOM 701 O O . ARG A 1 89 ? 12.357 -4.617 -1.848 1.00 54.19 89 ARG A O 1
ATOM 708 N N . PRO A 1 90 ? 14.129 -5.281 -0.630 1.00 47.66 90 PRO A N 1
ATOM 709 C CA . PRO A 1 90 ? 13.318 -5.692 0.496 1.00 47.66 90 PRO A CA 1
ATOM 710 C C . PRO A 1 90 ? 12.680 -4.427 1.060 1.00 47.66 90 PRO A C 1
ATOM 712 O O . PRO A 1 90 ? 13.285 -3.690 1.839 1.00 47.66 90 PRO A O 1
ATOM 715 N N . LEU A 1 91 ? 11.452 -4.164 0.629 1.00 52.41 91 LEU A N 1
ATOM 716 C CA . LEU A 1 91 ? 10.523 -3.330 1.342 1.00 52.41 91 LEU A CA 1
ATOM 717 C C . LEU A 1 91 ? 10.291 -4.107 2.637 1.00 52.41 91 LEU A C 1
ATOM 719 O O . LEU A 1 91 ? 9.331 -4.852 2.773 1.00 52.41 91 LEU A O 1
ATOM 723 N N . GLY A 1 92 ? 11.153 -3.899 3.634 1.00 51.06 92 GLY A N 1
ATOM 724 C CA . GLY A 1 92 ? 10.780 -4.073 5.041 1.00 51.06 92 GLY A CA 1
ATOM 725 C C . GLY A 1 92 ? 9.682 -3.079 5.439 1.00 51.06 92 GLY A C 1
ATOM 726 O O . GLY A 1 92 ? 9.567 -2.706 6.604 1.00 51.06 92 GLY A O 1
ATOM 727 N N . GLU A 1 93 ? 8.927 -2.586 4.456 1.00 59.41 93 GLU A N 1
ATOM 728 C CA . GLU A 1 93 ? 7.886 -1.624 4.618 1.00 59.41 93 GLU A CA 1
ATOM 729 C C . GLU A 1 93 ? 6.646 -2.351 5.071 1.00 59.41 93 GLU A C 1
ATOM 731 O O . GLU A 1 93 ? 6.132 -3.304 4.496 1.00 59.41 93 GLU A O 1
ATOM 736 N N . VAL A 1 94 ? 6.156 -1.789 6.147 1.00 77.12 94 VAL A N 1
ATOM 737 C CA . VAL A 1 94 ? 4.867 -2.018 6.741 1.00 77.12 94 VAL A CA 1
ATOM 738 C C . VAL A 1 94 ? 3.732 -1.756 5.716 1.00 77.12 94 VAL A C 1
ATOM 740 O O . VAL A 1 94 ? 2.612 -2.182 5.942 1.00 77.12 94 VAL A O 1
ATOM 743 N N . LEU A 1 95 ? 3.985 -1.144 4.552 1.00 85.81 95 LEU A N 1
ATOM 744 C CA . LEU A 1 95 ? 3.005 -0.972 3.478 1.00 85.81 95 LEU A CA 1
ATOM 745 C C . LEU A 1 95 ? 3.621 -1.280 2.107 1.00 85.81 95 LEU A C 1
ATOM 747 O O . LEU A 1 95 ? 4.630 -0.687 1.754 1.00 85.81 95 LEU A O 1
ATOM 751 N N . ASN A 1 96 ? 2.976 -2.121 1.298 1.00 88.50 96 ASN A N 1
ATOM 752 C CA . ASN A 1 96 ? 3.303 -2.299 -0.117 1.00 88.50 96 ASN A CA 1
ATOM 753 C C . ASN A 1 96 ? 2.015 -2.413 -0.936 1.00 88.50 96 ASN A C 1
ATOM 755 O O . ASN A 1 96 ? 1.232 -3.335 -0.761 1.00 88.50 96 ASN A O 1
ATOM 759 N N . MET A 1 97 ? 1.776 -1.468 -1.838 1.00 88.19 97 MET A N 1
ATOM 760 C CA . MET A 1 97 ? 0.610 -1.444 -2.728 1.00 88.19 97 MET A CA 1
ATOM 761 C C . MET A 1 97 ? 1.016 -1.312 -4.196 1.00 88.19 97 MET A C 1
ATOM 763 O O . MET A 1 97 ? 0.207 -0.925 -5.046 1.00 88.19 97 MET A O 1
ATOM 767 N N . SER A 1 98 ? 2.276 -1.608 -4.500 1.00 87.38 98 SER A N 1
ATOM 768 C CA . SER A 1 98 ? 2.812 -1.518 -5.850 1.00 87.38 98 SER A CA 1
ATOM 769 C C . SER A 1 98 ? 2.171 -2.553 -6.789 1.00 87.38 98 SER A C 1
ATOM 771 O O . SER A 1 98 ? 1.581 -3.529 -6.335 1.00 87.38 98 SER A O 1
ATOM 773 N N . TYR A 1 99 ? 2.263 -2.363 -8.105 1.00 85.81 99 TYR A N 1
ATOM 774 C CA . TYR A 1 99 ? 1.796 -3.353 -9.096 1.00 85.81 99 TYR A CA 1
ATOM 775 C C . TYR A 1 99 ? 0.308 -3.671 -9.014 1.00 85.81 99 TYR A C 1
ATOM 777 O O . TYR A 1 99 ? -0.122 -4.825 -8.963 1.00 85.81 99 TYR A O 1
ATOM 785 N N . ASN A 1 100 ? -0.486 -2.611 -9.006 1.00 85.62 100 ASN A N 1
ATOM 786 C CA . ASN A 1 100 ? -1.932 -2.693 -8.974 1.00 85.62 100 ASN A CA 1
ATOM 787 C C . ASN A 1 100 ? -2.545 -1.742 -10.003 1.00 85.62 100 ASN A C 1
ATOM 789 O O . ASN A 1 100 ? -1.866 -0.991 -10.700 1.00 85.62 100 ASN A O 1
ATOM 793 N N . ARG A 1 101 ? -3.875 -1.753 -10.086 1.00 80.06 101 ARG A N 1
ATOM 794 C CA . ARG A 1 101 ? -4.648 -0.790 -10.883 1.00 80.06 101 ARG A CA 1
ATOM 795 C C . ARG A 1 101 ? -5.361 0.233 -10.006 1.00 80.06 101 ARG A C 1
ATOM 797 O O . ARG A 1 101 ? -6.461 0.669 -10.337 1.00 80.06 101 ARG A O 1
ATOM 804 N N . LEU A 1 102 ? -4.737 0.615 -8.890 1.00 80.56 102 LEU A N 1
ATOM 805 C CA . LEU A 1 102 ? -5.309 1.602 -7.979 1.00 80.56 102 LEU A CA 1
ATOM 806 C C . LEU A 1 102 ? -5.472 2.941 -8.706 1.00 80.56 102 LEU A C 1
ATOM 808 O O . LEU A 1 102 ? -4.608 3.368 -9.482 1.00 80.56 102 LEU A O 1
ATOM 812 N N . TYR A 1 103 ? -6.586 3.612 -8.439 1.00 79.12 103 TYR A N 1
ATOM 813 C CA . TYR A 1 103 ? -6.923 4.894 -9.042 1.00 79.12 103 TYR A CA 1
ATOM 814 C C . TYR A 1 103 ? -7.467 5.873 -8.001 1.00 79.12 103 TYR A C 1
ATOM 816 O O . TYR A 1 103 ? -7.962 5.482 -6.943 1.00 79.12 103 TYR A O 1
ATOM 824 N N . GLY A 1 104 ? -7.368 7.164 -8.320 1.00 77.88 104 GLY A N 1
ATOM 825 C CA . GLY A 1 104 ? -7.878 8.247 -7.486 1.00 77.88 104 GLY A CA 1
ATOM 826 C C . GLY A 1 104 ? -6.838 8.828 -6.528 1.00 77.88 104 GLY A C 1
ATOM 827 O O . GLY A 1 104 ? -5.631 8.601 -6.652 1.00 77.88 104 GLY A O 1
ATOM 828 N N . LYS A 1 105 ? -7.315 9.640 -5.580 1.00 83.25 105 LYS A N 1
ATOM 829 C CA . LYS A 1 105 ? -6.460 10.333 -4.613 1.00 83.25 105 LYS A CA 1
ATOM 830 C C . LYS A 1 105 ? -6.143 9.420 -3.427 1.00 83.25 105 LYS A C 1
ATOM 832 O O . LYS A 1 105 ? -7.069 8.911 -2.802 1.00 83.25 105 LYS A O 1
ATOM 837 N N . ILE A 1 106 ? -4.866 9.304 -3.058 1.00 84.94 106 ILE A N 1
ATOM 838 C CA . ILE A 1 106 ? -4.454 8.663 -1.800 1.00 84.94 106 ILE A CA 1
ATOM 839 C C . ILE A 1 106 ? -5.128 9.409 -0.630 1.00 84.94 106 ILE A C 1
ATOM 841 O O . ILE A 1 106 ? -4.976 10.637 -0.534 1.00 84.94 106 ILE A O 1
ATOM 845 N N . PRO A 1 107 ? -5.879 8.715 0.248 1.00 82.94 107 PRO A N 1
ATOM 846 C CA . PRO A 1 107 ? -6.494 9.330 1.417 1.00 82.94 107 PRO A CA 1
ATOM 847 C C . PRO A 1 107 ? -5.450 10.017 2.302 1.00 82.94 107 PRO A C 1
ATOM 849 O O . PRO A 1 107 ? -4.353 9.503 2.511 1.00 82.94 107 PRO A O 1
ATOM 852 N N . THR A 1 108 ? -5.785 11.197 2.819 1.00 80.00 108 THR A N 1
ATOM 853 C CA . THR A 1 108 ? -4.919 11.943 3.740 1.00 80.00 108 THR A CA 1
ATOM 854 C C . THR A 1 108 ? -5.241 11.567 5.180 1.00 80.00 108 THR A C 1
ATOM 856 O O . THR A 1 108 ? -6.394 11.702 5.588 1.00 80.00 108 THR A O 1
ATOM 859 N N . GLY A 1 109 ? -4.234 11.149 5.947 1.00 69.69 109 GLY A N 1
ATOM 860 C CA . GLY A 1 109 ? -4.386 10.712 7.338 1.00 69.69 109 GLY A CA 1
ATOM 861 C C . GLY A 1 109 ? -3.708 9.366 7.609 1.00 69.69 109 GLY A C 1
ATOM 862 O O . GLY A 1 109 ? -3.377 8.621 6.687 1.00 69.69 109 GLY A O 1
ATOM 863 N N . GLY A 1 110 ? -3.484 9.056 8.889 1.00 73.69 110 GLY A N 1
ATOM 864 C CA . GLY A 1 110 ? -2.671 7.902 9.286 1.00 73.69 110 GLY A CA 1
ATOM 865 C C . GLY A 1 110 ? -1.220 8.034 8.804 1.00 73.69 110 GLY A C 1
ATOM 866 O O . GLY A 1 110 ? -0.684 9.138 8.755 1.00 73.69 110 GLY A O 1
ATOM 867 N N . ASN A 1 111 ? -0.601 6.912 8.426 1.00 76.56 111 ASN A N 1
ATOM 868 C CA . ASN A 1 111 ? 0.812 6.849 8.022 1.00 76.56 111 ASN A CA 1
ATOM 869 C C . ASN A 1 111 ? 1.022 6.747 6.500 1.00 76.56 111 ASN A C 1
ATOM 871 O O . ASN A 1 111 ? 2.154 6.624 6.051 1.00 76.56 111 ASN A O 1
ATOM 875 N N . LEU A 1 112 ? -0.031 6.808 5.673 1.00 81.19 112 LEU A N 1
ATOM 876 C CA . LEU A 1 112 ? 0.101 6.621 4.217 1.00 81.19 112 LEU A CA 1
ATOM 877 C C . LEU A 1 112 ? 1.124 7.587 3.595 1.00 81.19 112 LEU A C 1
ATOM 879 O O . LEU A 1 112 ? 1.936 7.202 2.759 1.00 81.19 112 LEU A O 1
ATOM 883 N N . GLN A 1 113 ? 1.130 8.839 4.049 1.00 86.38 113 GLN A N 1
ATOM 884 C CA . GLN A 1 113 ? 2.034 9.870 3.541 1.00 86.38 113 GLN A CA 1
ATOM 885 C C . GLN A 1 113 ? 3.489 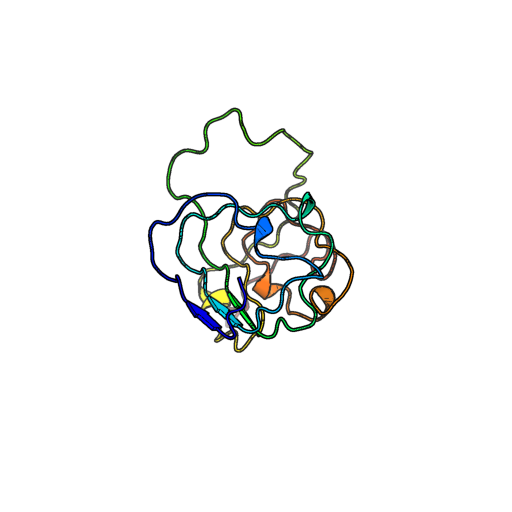9.734 4.023 1.00 86.38 113 GLN A C 1
ATOM 887 O O . GLN A 1 113 ? 4.341 10.440 3.488 1.00 86.38 113 GLN A O 1
ATOM 892 N N . SER A 1 114 ? 3.784 8.882 5.015 1.00 83.12 114 SER A N 1
ATOM 893 C CA . SER A 1 114 ? 5.151 8.666 5.515 1.00 83.12 114 SER A CA 1
ATOM 894 C C . SER A 1 114 ? 5.887 7.510 4.837 1.00 83.12 114 SER A C 1
ATOM 896 O O . SER A 1 114 ? 7.088 7.375 5.049 1.00 83.12 114 SER A O 1
ATOM 898 N N . PHE A 1 115 ? 5.184 6.670 4.071 1.00 83.81 115 PHE A N 1
ATOM 899 C CA . PHE A 1 115 ? 5.796 5.567 3.324 1.00 83.81 115 PHE A CA 1
ATOM 900 C C . PHE A 1 115 ? 6.501 6.058 2.065 1.00 83.81 115 PHE A C 1
ATOM 902 O O . PHE A 1 115 ? 6.153 7.112 1.519 1.00 83.81 115 PHE A O 1
ATOM 909 N N . ASP A 1 116 ? 7.485 5.287 1.607 1.00 84.56 116 ASP A N 1
ATOM 910 C CA . ASP A 1 116 ? 8.232 5.635 0.411 1.00 84.56 116 ASP A CA 1
ATOM 911 C C . ASP A 1 116 ? 7.316 5.595 -0.824 1.00 84.56 116 ASP A C 1
ATOM 913 O O . ASP A 1 116 ? 6.320 4.870 -0.901 1.00 84.56 116 ASP A O 1
ATOM 917 N N . VAL A 1 117 ? 7.657 6.406 -1.820 1.00 83.19 117 VAL A N 1
ATOM 918 C CA . VAL A 1 117 ? 6.987 6.434 -3.114 1.00 83.19 117 VAL A CA 1
ATOM 919 C C . VAL A 1 117 ? 7.018 5.070 -3.822 1.00 83.19 117 VAL A C 1
ATOM 921 O O . VAL A 1 117 ? 6.081 4.767 -4.567 1.00 83.19 117 VAL A O 1
ATOM 924 N N . TYR A 1 118 ? 8.020 4.223 -3.549 1.00 82.69 118 TYR A N 1
ATOM 925 C CA . TYR A 1 118 ? 8.106 2.853 -4.082 1.00 82.69 118 TYR A CA 1
ATOM 926 C C . TYR A 1 118 ? 6.928 1.965 -3.669 1.00 82.69 118 TYR A C 1
ATOM 928 O O . TYR A 1 118 ? 6.475 1.135 -4.458 1.00 82.69 118 TYR A O 1
ATOM 936 N N . SER A 1 119 ? 6.341 2.195 -2.495 1.00 86.00 119 SER A N 1
ATOM 937 C CA . SER A 1 119 ? 5.189 1.427 -1.999 1.00 86.00 119 SER A CA 1
ATOM 938 C C . SER A 1 119 ? 3.915 1.649 -2.813 1.00 86.00 119 SER A C 1
ATOM 940 O O . SER A 1 119 ? 2.926 0.943 -2.635 1.00 86.00 119 SER A O 1
ATOM 942 N N . TYR A 1 120 ? 3.939 2.594 -3.752 1.00 86.31 120 TYR A N 1
ATOM 943 C CA . TYR A 1 120 ? 2.822 2.962 -4.617 1.00 86.31 120 TYR A CA 1
ATOM 944 C C . TYR A 1 120 ? 3.129 2.774 -6.111 1.00 86.31 120 TYR A C 1
ATOM 946 O O . TYR A 1 120 ? 2.312 3.150 -6.959 1.00 86.31 120 TYR A O 1
ATOM 954 N N . LEU A 1 121 ? 4.292 2.212 -6.450 1.00 85.06 121 LEU A N 1
ATOM 955 C CA . LEU A 1 121 ? 4.787 2.079 -7.821 1.00 85.06 121 LEU A CA 1
ATOM 956 C C . LEU A 1 121 ? 3.819 1.282 -8.720 1.00 85.06 121 LEU A C 1
ATOM 958 O O . LEU A 1 121 ? 3.089 0.411 -8.259 1.00 85.06 121 LEU A O 1
ATOM 962 N N . HIS A 1 122 ? 3.809 1.563 -10.021 1.00 83.75 122 HIS A N 1
ATOM 963 C CA . HIS A 1 122 ? 2.980 0.879 -11.026 1.00 83.75 122 HIS A CA 1
ATOM 964 C C . HIS A 1 122 ? 1.464 1.007 -10.847 1.00 83.75 122 HIS A C 1
ATOM 966 O O . HIS A 1 122 ? 0.710 0.223 -11.406 1.00 83.75 122 HIS A O 1
ATOM 972 N N . ASN A 1 123 ? 0.992 2.060 -10.178 1.00 82.50 123 ASN A N 1
ATOM 973 C CA . ASN A 1 123 ? -0.429 2.400 -10.113 1.00 82.50 123 ASN A CA 1
ATOM 974 C C . ASN A 1 123 ? -0.763 3.580 -11.030 1.00 82.50 123 ASN A C 1
ATOM 976 O O . ASN A 1 123 ? -0.742 4.733 -10.605 1.00 82.50 123 ASN A O 1
ATOM 980 N N . LYS A 1 124 ? -1.077 3.305 -12.304 1.00 77.88 124 LYS A N 1
ATOM 981 C CA . LYS A 1 124 ? -1.164 4.302 -13.400 1.00 77.88 124 LYS A CA 1
ATOM 982 C C . LYS A 1 124 ? -1.991 5.563 -13.093 1.00 77.88 124 LYS A C 1
ATOM 984 O O . LYS A 1 124 ? -1.662 6.636 -13.602 1.00 77.88 124 LYS A O 1
ATOM 989 N N . CYS A 1 125 ? -3.060 5.436 -12.310 1.00 79.00 125 CYS A N 1
ATOM 990 C CA . CYS A 1 125 ? -4.029 6.507 -12.062 1.00 79.00 125 CYS A CA 1
ATOM 991 C C . CYS A 1 125 ? -4.096 6.944 -10.592 1.00 79.00 125 CYS A C 1
ATOM 993 O O . CYS A 1 125 ? -4.998 7.696 -10.220 1.00 79.00 125 CYS A O 1
ATOM 995 N N . LEU A 1 126 ? -3.164 6.480 -9.758 1.00 82.75 126 LEU A N 1
ATOM 996 C CA . LEU A 1 126 ? -3.069 6.867 -8.357 1.00 82.75 126 LEU A CA 1
ATOM 997 C C . LEU A 1 126 ? -2.307 8.191 -8.225 1.00 82.75 126 LEU A C 1
ATOM 999 O O . LEU A 1 126 ? -1.299 8.404 -8.898 1.00 82.75 126 LEU A O 1
ATOM 1003 N N . HIS A 1 127 ? -2.788 9.104 -7.381 1.00 84.00 127 HIS A N 1
ATOM 1004 C CA . HIS A 1 127 ? -2.168 10.421 -7.206 1.00 84.00 127 HIS A CA 1
ATOM 1005 C C . HIS A 1 127 ? -2.372 11.006 -5.800 1.00 84.00 127 HIS A C 1
ATOM 1007 O O . HIS A 1 127 ? -3.211 10.555 -5.025 1.00 84.00 127 HIS A O 1
ATOM 1013 N N . GLY A 1 128 ? -1.650 12.084 -5.482 1.00 84.25 128 GLY A N 1
ATOM 1014 C CA . GLY A 1 128 ? -1.628 12.682 -4.141 1.00 84.25 128 GLY A CA 1
ATOM 1015 C C . GLY A 1 128 ? -0.420 12.212 -3.329 1.00 84.25 128 GLY A C 1
ATOM 1016 O O . GLY A 1 128 ? 0.296 11.314 -3.752 1.00 84.25 128 GLY A O 1
ATOM 1017 N N . ALA A 1 129 ? -0.163 12.850 -2.185 1.00 86.38 129 ALA A N 1
ATOM 1018 C CA . ALA A 1 129 ? 1.018 12.560 -1.371 1.00 86.38 129 ALA A CA 1
ATOM 1019 C C . ALA A 1 129 ? 1.067 11.075 -0.929 1.00 86.38 129 ALA A C 1
ATOM 1021 O O . ALA A 1 129 ? 0.028 10.555 -0.509 1.00 86.38 129 ALA A O 1
ATOM 1022 N N . PRO A 1 130 ? 2.242 10.412 -0.987 1.00 84.69 130 PRO A N 1
ATOM 1023 C CA . PRO A 1 130 ? 3.578 10.989 -1.215 1.00 84.69 130 PRO A CA 1
ATOM 1024 C C . PRO A 1 130 ? 3.963 11.189 -2.696 1.00 84.69 130 PRO A C 1
ATOM 1026 O O . PRO A 1 130 ? 5.024 11.739 -2.990 1.00 84.69 130 PRO A O 1
ATOM 1029 N N . LEU A 1 131 ? 3.100 10.808 -3.642 1.00 83.88 131 LEU A N 1
ATOM 1030 C CA . LEU A 1 131 ? 3.376 10.911 -5.076 1.00 83.88 131 LEU A CA 1
ATOM 1031 C C . LEU A 1 131 ? 3.349 12.378 -5.527 1.00 83.88 131 LEU A C 1
ATOM 1033 O O . LEU A 1 131 ? 2.342 13.083 -5.396 1.00 83.88 131 LEU A O 1
ATOM 1037 N N . ARG A 1 132 ? 4.465 12.848 -6.090 1.00 74.12 132 ARG A N 1
ATOM 1038 C CA . ARG A 1 132 ? 4.555 14.167 -6.732 1.00 74.12 132 ARG A CA 1
ATOM 1039 C C . ARG A 1 132 ? 4.229 14.033 -8.218 1.00 74.12 132 ARG A C 1
ATOM 1041 O O . ARG A 1 132 ? 4.665 13.089 -8.870 1.00 74.12 132 ARG A O 1
ATOM 1048 N N . ARG A 1 133 ? 3.477 14.992 -8.770 1.00 66.62 133 ARG A N 1
ATOM 1049 C CA . ARG A 1 133 ? 3.181 15.037 -10.213 1.00 66.62 133 ARG A CA 1
ATOM 1050 C C . ARG A 1 133 ? 4.486 15.067 -11.014 1.00 66.62 133 ARG A C 1
ATOM 1052 O O . ARG A 1 133 ? 5.353 15.883 -10.718 1.00 66.62 133 ARG A O 1
ATOM 1059 N N . GLY A 1 134 ? 4.594 14.205 -12.026 1.00 61.25 134 GLY A N 1
ATOM 1060 C CA . GLY A 1 134 ? 5.756 14.154 -12.919 1.00 61.25 134 GLY A CA 1
ATOM 1061 C C . GLY A 1 134 ? 7.026 13.572 -12.294 1.00 61.25 134 GLY A C 1
ATOM 1062 O O . GLY A 1 134 ? 8.087 13.683 -12.901 1.00 61.25 134 GLY A O 1
ATOM 1063 N N . LEU A 1 135 ? 6.943 12.967 -11.104 1.00 61.03 135 LEU A N 1
ATOM 1064 C CA . LEU A 1 135 ? 8.053 12.197 -10.559 1.00 61.03 135 LEU A CA 1
ATOM 1065 C C . LEU A 1 135 ? 8.153 10.889 -11.355 1.00 61.03 135 LEU A C 1
ATOM 1067 O O . LEU A 1 135 ? 7.252 10.057 -11.317 1.00 61.03 135 LEU A O 1
ATOM 1071 N N . TYR A 1 136 ? 9.234 10.736 -12.106 1.00 58.47 136 TYR A N 1
ATOM 1072 C CA . TYR A 1 136 ? 9.632 9.455 -12.672 1.00 58.47 136 TYR A CA 1
ATOM 1073 C C . TYR A 1 136 ? 10.718 8.904 -11.768 1.00 58.47 136 TYR A C 1
ATOM 1075 O O . TYR A 1 136 ? 11.661 9.632 -11.442 1.00 58.47 136 TYR A O 1
ATOM 1083 N N . VAL A 1 137 ? 10.589 7.647 -11.352 1.00 60.66 137 VAL A N 1
ATOM 1084 C CA . VAL A 1 137 ? 11.748 6.977 -10.785 1.00 60.66 137 VAL A CA 1
ATOM 1085 C C . VAL A 1 137 ? 12.656 6.651 -11.965 1.00 60.66 137 VAL A C 1
ATOM 1087 O O . VAL A 1 137 ? 12.283 5.903 -12.868 1.00 60.66 137 VAL A O 1
ATOM 1090 N N . ILE A 1 138 ? 13.787 7.349 -12.041 1.00 55.06 138 ILE A N 1
ATOM 1091 C CA . ILE A 1 138 ? 14.815 7.065 -13.038 1.00 55.06 138 ILE A CA 1
ATOM 1092 C C . ILE A 1 138 ? 15.680 5.961 -12.428 1.00 55.06 138 ILE A C 1
ATOM 1094 O O . ILE A 1 138 ? 16.213 6.186 -11.337 1.00 55.06 138 ILE A O 1
ATOM 1098 N N . PRO A 1 139 ? 15.841 4.805 -13.096 1.00 50.31 139 PRO A N 1
ATOM 1099 C CA . PRO A 1 139 ? 16.651 3.725 -12.562 1.00 50.31 139 PRO A CA 1
ATOM 1100 C C . PRO A 1 139 ? 18.075 4.230 -12.332 1.00 50.31 139 PRO A C 1
ATOM 1102 O O . PRO A 1 139 ? 18.745 4.708 -13.250 1.00 50.31 139 PRO A O 1
ATOM 1105 N N . THR A 1 140 ? 18.557 4.125 -11.095 1.00 50.38 140 THR A N 1
ATOM 1106 C CA . THR A 1 140 ? 19.964 4.365 -10.768 1.00 50.38 140 THR A CA 1
ATOM 1107 C C . THR A 1 140 ? 20.788 3.134 -11.146 1.00 50.38 140 THR A C 1
ATOM 1109 O O . THR A 1 140 ? 21.381 2.489 -10.286 1.00 50.38 140 THR A O 1
ATOM 1112 N N . SER A 1 141 ? 20.809 2.768 -12.426 1.00 50.22 141 SER A N 1
ATOM 1113 C CA . SER A 1 141 ? 21.832 1.873 -12.973 1.00 50.22 141 SER A CA 1
ATOM 1114 C C . SER A 1 141 ? 22.862 2.741 -13.694 1.00 50.22 141 SER A C 1
ATOM 1116 O O . SER A 1 141 ? 22.515 3.494 -14.601 1.00 50.22 141 SER A O 1
ATOM 1118 N N . GLY A 1 142 ? 24.098 2.689 -13.196 1.00 48.16 142 GLY A N 1
ATOM 1119 C CA . GLY A 1 142 ? 25.167 3.662 -13.399 1.00 48.16 142 GLY A CA 1
ATOM 1120 C C . GLY A 1 142 ? 25.473 4.077 -14.837 1.00 48.16 142 GLY A C 1
ATOM 1121 O O . GLY A 1 142 ? 25.622 3.251 -15.732 1.00 48.16 142 GLY A O 1
ATOM 1122 N N . TRP A 1 143 ? 25.707 5.377 -14.998 1.00 39.97 143 TRP A N 1
ATOM 1123 C CA . TRP A 1 143 ? 26.629 5.877 -16.009 1.00 39.97 143 TRP A CA 1
ATOM 1124 C C . TRP A 1 143 ? 28.046 5.679 -15.471 1.00 39.97 143 TRP A C 1
ATOM 1126 O O . TRP A 1 143 ? 28.547 6.491 -14.696 1.00 39.97 143 TRP A O 1
ATOM 1136 N N . GLY A 1 144 ? 28.641 4.541 -15.812 1.00 48.34 144 GLY A N 1
ATOM 1137 C CA . GLY A 1 144 ? 30.086 4.409 -15.912 1.00 48.34 144 GLY A CA 1
ATOM 1138 C C . GLY A 1 144 ? 30.420 4.352 -17.395 1.00 48.34 144 GLY A C 1
ATOM 1139 O O . GLY A 1 144 ? 30.168 3.326 -18.023 1.00 48.34 144 GLY A O 1
ATOM 1140 N N . GLU A 1 145 ? 30.911 5.464 -17.939 1.00 38.94 145 GLU A N 1
ATOM 1141 C CA . GLU A 1 145 ? 31.862 5.420 -19.055 1.00 38.94 145 GLU A CA 1
ATOM 1142 C C . GLU A 1 145 ? 33.272 5.243 -18.482 1.00 38.94 145 GLU A C 1
ATOM 1144 O O . GLU A 1 145 ? 33.550 5.853 -17.419 1.00 38.94 145 GLU A O 1
#